Protein AF-A0A7V5GS93-F1 (afdb_monomer_lite)

Foldseek 3Di:
DDDDDDDDDDPDDDQQAQFPDDDPPDTDGPVNLVVVLVPDDPVCNVVCVDPVNSVVSVVVVNVVVNVVVVCVVVVVCVDPVNVVVVVVVVVVVVD

Radius of gyration: 17.26 Å; chains: 1; bounding box: 47×30×40 Å

Sequence (95 aa):
MGEINFGPSSLRADDSSTILATIGKEKITMADLKQEINSLPPQYRQMAADPAMQKEFLNTLVTRNIIYQEGLRKKILDKPMVQKQIEELRKKIVV

pLDDT: mean 80.32, std 16.54, range [38.56, 97.88]

Secondary structure (DSSP, 8-state):
-----------SS-GGG-EEEEETTEEEEHHHHHHHHHHS-HHHHTGGGSHHHHHHHHHHHHHHHHHHHHHHHTT-TTSHHHHHHHHHHHHHHH-

Structure (mmCIF, N/CA/C/O backbone):
data_AF-A0A7V5GS93-F1
#
_entry.id   AF-A0A7V5GS93-F1
#
loop_
_atom_site.group_PDB
_atom_site.id
_atom_site.type_symbol
_atom_site.label_atom_id
_atom_site.label_alt_id
_atom_site.label_comp_id
_atom_site.label_asym_id
_atom_site.label_entity_id
_atom_site.label_seq_id
_atom_site.pdbx_PDB_ins_code
_atom_site.Cartn_x
_atom_site.Cartn_y
_atom_site.Cartn_z
_atom_site.occupancy
_atom_site.B_iso_or_equiv
_atom_site.auth_seq_id
_atom_site.auth_comp_id
_atom_site.auth_asym_id
_atom_site.auth_atom_id
_atom_site.pdbx_PDB_model_num
ATOM 1 N N . MET A 1 1 ? 22.894 12.278 -7.629 1.00 38.56 1 MET A N 1
ATOM 2 C CA . MET A 1 1 ? 22.395 11.445 -8.743 1.00 38.56 1 MET A CA 1
ATOM 3 C C . MET A 1 1 ? 22.601 9.989 -8.361 1.00 38.56 1 MET A C 1
ATOM 5 O O . MET A 1 1 ? 23.728 9.648 -8.043 1.00 38.56 1 MET A O 1
ATOM 9 N N . GLY A 1 2 ? 21.545 9.174 -8.301 1.00 41.44 2 GLY A N 1
ATOM 10 C CA . GLY A 1 2 ? 21.662 7.726 -8.084 1.00 41.44 2 GLY A CA 1
ATOM 11 C C . GLY A 1 2 ? 21.593 6.997 -9.424 1.00 41.44 2 GLY A C 1
ATOM 12 O O . GLY A 1 2 ? 20.690 7.271 -10.211 1.00 41.44 2 GLY A O 1
ATOM 13 N N . GLU A 1 3 ? 22.566 6.133 -9.695 1.00 43.06 3 GLU A N 1
ATOM 14 C CA . GLU A 1 3 ? 22.686 5.367 -10.937 1.00 43.06 3 GLU A CA 1
ATOM 15 C C . GLU A 1 3 ? 21.689 4.199 -10.965 1.00 43.06 3 GLU A C 1
ATOM 17 O O . GLU A 1 3 ? 21.621 3.404 -10.027 1.00 43.06 3 GLU A O 1
ATOM 22 N N . ILE A 1 4 ? 20.919 4.084 -12.051 1.00 45.62 4 ILE A N 1
ATOM 23 C CA . ILE A 1 4 ? 20.044 2.936 -12.312 1.00 45.62 4 ILE A CA 1
ATOM 24 C C . ILE A 1 4 ? 20.822 1.960 -13.198 1.00 45.62 4 ILE A C 1
ATOM 26 O O . ILE A 1 4 ? 21.062 2.239 -14.370 1.00 45.62 4 ILE A O 1
ATOM 30 N N . ASN A 1 5 ? 21.221 0.823 -12.628 1.00 41.66 5 ASN A N 1
ATOM 31 C CA . ASN A 1 5 ? 21.891 -0.262 -13.342 1.00 41.66 5 ASN A CA 1
ATOM 32 C C . ASN A 1 5 ? 20.861 -1.286 -13.846 1.00 41.66 5 ASN A C 1
ATOM 34 O O . ASN A 1 5 ? 20.160 -1.903 -13.045 1.00 41.66 5 ASN A O 1
ATOM 38 N N . PHE A 1 6 ? 20.806 -1.497 -15.164 1.00 47.25 6 PHE A N 1
ATOM 39 C CA . PHE A 1 6 ? 20.067 -2.591 -15.801 1.00 47.25 6 PHE A CA 1
ATOM 40 C C . PHE A 1 6 ? 21.061 -3.694 -16.201 1.00 47.25 6 PHE A C 1
ATOM 42 O O . PHE A 1 6 ? 21.857 -3.513 -17.119 1.00 47.25 6 PHE A O 1
ATOM 49 N N . GLY A 1 7 ? 21.051 -4.819 -15.477 1.00 46.53 7 GLY A N 1
ATOM 50 C CA . GLY A 1 7 ? 21.853 -6.009 -15.798 1.00 46.53 7 GLY A CA 1
ATOM 51 C C . GLY A 1 7 ? 21.232 -6.859 -16.923 1.00 46.53 7 GLY A C 1
ATOM 52 O O . GLY A 1 7 ? 20.029 -6.745 -17.169 1.00 46.53 7 GLY A O 1
ATOM 53 N N . PRO A 1 8 ? 22.022 -7.702 -17.622 1.00 54.78 8 PRO A N 1
ATOM 54 C CA . PRO A 1 8 ? 21.606 -8.338 -18.866 1.00 54.78 8 PRO A CA 1
ATOM 55 C C . PRO A 1 8 ? 20.775 -9.617 -18.665 1.00 54.78 8 PRO A C 1
ATOM 57 O O . PRO A 1 8 ? 21.084 -10.483 -17.852 1.00 54.78 8 PRO A O 1
ATOM 60 N N . SER A 1 9 ? 19.740 -9.693 -19.496 1.00 58.28 9 SER A N 1
ATOM 61 C CA . SER A 1 9 ? 18.880 -10.792 -19.944 1.00 58.28 9 SER A CA 1
ATOM 62 C C . SER A 1 9 ? 19.247 -12.245 -19.585 1.00 58.28 9 SER A C 1
ATOM 64 O O . SER A 1 9 ? 20.223 -12.799 -20.090 1.00 58.28 9 SER A O 1
ATOM 66 N N . SER A 1 10 ? 18.313 -12.936 -18.922 1.00 41.97 10 SER A N 1
ATOM 67 C CA . SER A 1 10 ? 18.089 -14.380 -19.075 1.00 41.97 10 SER A CA 1
ATOM 68 C C . SER A 1 10 ? 16.582 -14.689 -19.121 1.00 41.97 10 SER A C 1
ATOM 70 O O . SER A 1 10 ? 15.881 -14.734 -18.119 1.00 41.97 10 SER A O 1
ATOM 72 N N . LEU A 1 11 ? 16.073 -14.902 -20.336 1.00 51.59 11 LEU A N 1
ATOM 73 C CA . LEU A 1 11 ? 14.698 -15.313 -20.639 1.00 51.59 11 LEU A CA 1
ATOM 74 C C . LEU A 1 11 ? 14.456 -16.777 -20.223 1.00 51.59 11 LEU A C 1
ATOM 76 O O . LEU A 1 11 ? 14.587 -17.660 -21.070 1.00 51.59 11 LEU A O 1
ATOM 80 N N . ARG A 1 12 ? 14.117 -17.066 -18.956 1.00 39.53 12 ARG A N 1
ATOM 81 C CA . ARG A 1 12 ? 13.572 -18.374 -18.520 1.00 39.53 12 ARG A CA 1
ATOM 82 C C . ARG A 1 12 ? 12.708 -18.239 -17.257 1.00 39.53 12 ARG A C 1
ATOM 84 O O . ARG A 1 12 ? 13.241 -17.978 -16.194 1.00 39.53 12 ARG A O 1
ATOM 91 N N . ALA A 1 13 ? 11.402 -18.482 -17.397 1.00 40.41 13 ALA A N 1
ATOM 92 C CA . ALA A 1 13 ? 10.436 -18.982 -16.398 1.00 40.41 13 ALA A CA 1
ATOM 93 C C . ALA A 1 13 ? 10.341 -18.363 -14.977 1.00 40.41 13 ALA A C 1
ATOM 95 O O . ALA A 1 13 ? 9.509 -18.834 -14.210 1.00 40.41 13 ALA A O 1
ATOM 96 N N . ASP A 1 14 ? 11.080 -17.306 -14.633 1.00 45.91 14 ASP A N 1
ATOM 97 C CA . ASP A 1 14 ? 11.144 -16.774 -13.258 1.00 45.91 14 ASP A CA 1
ATOM 98 C C . ASP A 1 14 ? 11.017 -15.237 -13.175 1.00 45.91 14 ASP A C 1
ATOM 100 O O . ASP A 1 14 ? 11.405 -14.604 -12.192 1.00 45.91 14 ASP A O 1
ATOM 104 N N . ASP A 1 15 ? 10.420 -14.615 -14.199 1.00 58.78 15 ASP A N 1
ATOM 105 C CA . ASP A 1 15 ? 10.202 -13.160 -14.254 1.00 58.78 15 ASP A CA 1
ATOM 106 C C . ASP A 1 15 ? 9.265 -12.648 -13.154 1.00 58.78 15 ASP A C 1
ATOM 108 O O . ASP A 1 15 ? 9.190 -11.450 -12.936 1.00 58.78 15 ASP A O 1
ATOM 112 N N . SER A 1 16 ? 8.512 -13.507 -12.460 1.00 60.34 16 SER A N 1
ATOM 113 C CA . SER A 1 16 ? 7.635 -13.103 -11.350 1.00 60.34 16 SER A CA 1
ATOM 114 C C . SER A 1 16 ? 8.404 -12.532 -10.162 1.00 60.34 16 SER A C 1
ATOM 116 O O . SER A 1 16 ? 7.884 -11.658 -9.475 1.00 60.34 16 SER A O 1
ATOM 118 N N . SER A 1 17 ? 9.630 -13.004 -9.925 1.00 72.81 17 SER A N 1
ATOM 119 C CA . SER A 1 17 ? 10.451 -12.598 -8.778 1.00 72.81 17 SER A CA 1
ATOM 120 C C . SER A 1 17 ? 11.282 -11.337 -9.036 1.00 72.81 17 SER A C 1
ATOM 122 O O . SER A 1 17 ? 11.878 -10.789 -8.105 1.00 72.81 17 SER A O 1
ATOM 124 N N . THR A 1 18 ? 11.312 -10.853 -10.283 1.00 84.12 18 THR A N 1
ATOM 125 C CA . THR A 1 18 ? 12.064 -9.659 -10.667 1.00 84.12 18 THR A CA 1
ATOM 126 C C . THR A 1 18 ? 11.587 -8.465 -9.857 1.00 84.12 18 THR A C 1
ATOM 128 O O . THR A 1 18 ? 10.435 -8.046 -9.957 1.00 84.12 18 THR A O 1
ATOM 131 N N . ILE A 1 19 ? 12.488 -7.911 -9.049 1.00 84.94 19 ILE A N 1
ATOM 132 C CA . ILE A 1 19 ? 12.215 -6.738 -8.222 1.00 84.94 19 ILE A CA 1
ATOM 133 C C . ILE A 1 19 ? 12.212 -5.514 -9.138 1.00 84.94 19 ILE A C 1
ATOM 135 O O . ILE A 1 19 ? 13.239 -5.165 -9.715 1.00 84.94 19 ILE A O 1
ATOM 139 N N . LEU A 1 20 ? 11.058 -4.866 -9.257 1.00 82.88 20 LEU A N 1
ATOM 140 C CA . LEU A 1 20 ? 10.872 -3.649 -10.045 1.00 82.88 20 LEU A CA 1
ATOM 141 C C . LEU A 1 20 ? 11.096 -2.386 -9.213 1.00 82.88 20 LEU A C 1
ATOM 143 O O . LEU A 1 20 ? 11.589 -1.385 -9.726 1.00 82.88 20 LEU A O 1
ATOM 147 N N . ALA A 1 21 ? 10.754 -2.430 -7.925 1.00 83.06 21 ALA A N 1
ATOM 148 C CA . ALA A 1 21 ? 11.007 -1.341 -6.990 1.00 83.06 21 ALA A CA 1
ATOM 149 C C . ALA A 1 21 ? 11.202 -1.869 -5.564 1.00 83.06 21 ALA A C 1
ATOM 151 O O . ALA A 1 21 ? 10.729 -2.946 -5.209 1.00 83.06 21 ALA A O 1
ATOM 152 N N . THR A 1 22 ? 11.903 -1.108 -4.724 1.00 82.38 22 THR A N 1
ATOM 153 C CA . THR A 1 22 ? 12.066 -1.406 -3.291 1.00 82.38 22 THR A CA 1
ATOM 154 C C . THR A 1 22 ? 11.669 -0.185 -2.469 1.00 82.38 22 THR A C 1
ATOM 156 O O . THR A 1 22 ? 12.130 0.921 -2.743 1.00 82.38 22 THR A O 1
ATOM 159 N N . ILE A 1 23 ? 10.818 -0.386 -1.462 1.00 79.88 23 ILE A N 1
ATOM 160 C CA . ILE A 1 23 ? 10.252 0.656 -0.599 1.00 79.88 23 ILE A CA 1
ATOM 161 C C . ILE A 1 23 ? 10.550 0.282 0.850 1.00 79.88 23 ILE A C 1
ATOM 163 O O . ILE A 1 23 ? 9.868 -0.535 1.469 1.00 79.88 23 ILE A O 1
ATOM 167 N N . GLY A 1 24 ? 11.625 0.847 1.399 1.00 76.25 24 GLY A N 1
ATOM 168 C CA . GLY A 1 24 ? 12.119 0.450 2.716 1.00 76.25 24 GLY A CA 1
ATOM 169 C C . GLY A 1 24 ? 12.523 -1.029 2.733 1.00 76.25 24 GLY A C 1
ATOM 170 O O . GLY A 1 24 ? 13.576 -1.383 2.213 1.00 76.25 24 GLY A O 1
ATOM 171 N N . LYS A 1 25 ? 11.690 -1.884 3.343 1.00 78.75 25 LYS A N 1
ATOM 172 C CA . LYS A 1 25 ? 11.883 -3.348 3.391 1.00 78.75 25 LYS A CA 1
ATOM 173 C C . LYS A 1 25 ? 10.981 -4.120 2.420 1.00 78.75 25 LYS A C 1
ATOM 175 O O . LYS A 1 25 ? 11.192 -5.315 2.234 1.00 78.75 25 LYS A O 1
ATOM 180 N N . GLU A 1 26 ? 9.981 -3.464 1.838 1.00 80.06 26 GLU A N 1
ATOM 181 C CA . GLU A 1 26 ? 9.027 -4.080 0.918 1.00 80.06 26 GLU A CA 1
ATOM 182 C C . GLU A 1 26 ? 9.580 -4.042 -0.510 1.00 80.06 26 GLU A C 1
ATOM 184 O O . GLU A 1 26 ? 10.223 -3.072 -0.918 1.00 80.06 26 GLU A O 1
ATOM 189 N N . LYS A 1 27 ? 9.367 -5.115 -1.270 1.00 85.56 27 LYS A N 1
ATOM 190 C CA . LYS A 1 27 ? 9.825 -5.245 -2.655 1.00 85.56 27 LYS A CA 1
ATOM 191 C C . LYS A 1 27 ? 8.598 -5.384 -3.535 1.00 85.56 27 LYS A C 1
ATOM 193 O O . LYS A 1 27 ? 7.811 -6.293 -3.313 1.00 85.56 27 LYS A O 1
ATOM 198 N N . ILE A 1 28 ? 8.469 -4.502 -4.519 1.00 82.75 28 ILE A N 1
ATOM 199 C CA . ILE A 1 28 ? 7.469 -4.633 -5.573 1.00 82.75 28 ILE A CA 1
ATOM 200 C C . ILE A 1 28 ? 8.098 -5.452 -6.684 1.00 82.75 28 ILE A C 1
ATOM 202 O O . ILE A 1 28 ? 9.145 -5.088 -7.230 1.00 82.75 28 ILE A O 1
ATOM 206 N N . THR A 1 29 ? 7.458 -6.563 -7.000 1.00 87.25 29 THR A N 1
ATOM 207 C CA . THR A 1 29 ? 7.898 -7.508 -8.013 1.00 87.25 29 THR A CA 1
ATOM 208 C C . THR A 1 29 ? 7.115 -7.337 -9.310 1.00 87.25 29 THR A C 1
ATOM 210 O O . THR A 1 29 ? 6.063 -6.700 -9.380 1.00 87.25 29 THR A O 1
ATOM 213 N N . MET A 1 30 ? 7.625 -7.940 -10.373 1.00 83.62 30 MET A N 1
ATOM 214 C CA . MET A 1 30 ? 6.922 -8.050 -11.645 1.00 83.62 30 MET A CA 1
ATOM 215 C C . MET A 1 30 ? 5.634 -8.878 -11.525 1.00 83.62 30 MET A C 1
ATOM 217 O O 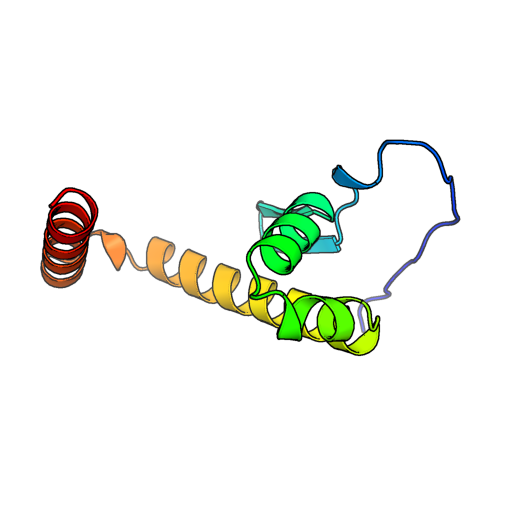. MET A 1 30 ? 4.686 -8.625 -12.268 1.00 83.62 30 MET A O 1
ATOM 221 N N . ALA A 1 31 ? 5.557 -9.832 -10.590 1.00 84.62 31 ALA A N 1
ATOM 222 C CA . ALA A 1 31 ? 4.304 -10.525 -10.298 1.00 84.62 31 ALA A CA 1
ATOM 223 C C . ALA A 1 31 ? 3.229 -9.561 -9.783 1.00 84.62 31 ALA A C 1
ATOM 225 O O . ALA A 1 31 ? 2.105 -9.600 -10.283 1.00 84.62 31 ALA A O 1
ATOM 226 N N . ASP A 1 32 ? 3.592 -8.663 -8.864 1.00 81.88 32 ASP A N 1
ATOM 227 C CA . ASP A 1 32 ? 2.668 -7.677 -8.293 1.00 81.88 32 ASP A CA 1
ATOM 228 C C . ASP A 1 32 ? 2.133 -6.735 -9.379 1.00 81.88 32 ASP A C 1
ATOM 230 O O . ASP A 1 32 ? 0.927 -6.512 -9.485 1.00 81.88 32 ASP A O 1
ATOM 234 N N . LEU A 1 33 ? 3.017 -6.253 -10.263 1.00 82.12 33 LEU A N 1
ATOM 235 C CA . LEU A 1 33 ? 2.615 -5.427 -11.403 1.00 82.12 33 LEU A CA 1
ATOM 236 C C . LEU A 1 33 ? 1.676 -6.191 -12.350 1.00 82.12 33 LEU A C 1
ATOM 238 O O . LEU A 1 33 ? 0.656 -5.652 -12.771 1.00 82.12 33 LEU A O 1
ATOM 242 N N . LYS A 1 34 ? 1.978 -7.454 -12.673 1.00 81.50 34 LYS A N 1
ATOM 243 C CA . LYS A 1 34 ? 1.115 -8.280 -13.533 1.00 81.50 34 LYS A CA 1
ATOM 244 C C . LYS A 1 34 ? -0.247 -8.549 -12.895 1.00 81.50 34 LYS A C 1
ATOM 246 O O . LYS A 1 34 ? -1.246 -8.532 -13.609 1.00 81.50 34 LYS A O 1
ATOM 251 N N . GLN A 1 35 ? -0.311 -8.798 -11.585 1.00 84.38 35 GLN A N 1
ATOM 252 C CA . GLN A 1 35 ? -1.585 -8.959 -10.880 1.00 84.38 35 GLN A CA 1
ATOM 253 C C . GLN A 1 35 ? -2.426 -7.688 -10.958 1.00 84.38 35 GLN A C 1
ATOM 255 O O . GLN A 1 35 ? -3.611 -7.779 -11.272 1.00 84.38 35 GLN A O 1
ATOM 260 N N . GLU A 1 36 ? -1.814 -6.522 -10.756 1.00 79.94 36 GLU A N 1
ATOM 261 C CA . GLU A 1 36 ? -2.524 -5.248 -10.860 1.00 79.94 36 GLU A CA 1
ATOM 262 C C . GLU A 1 36 ? -3.006 -4.992 -12.294 1.00 79.94 36 GLU A C 1
ATOM 264 O O . GLU A 1 36 ? -4.157 -4.633 -12.507 1.00 79.94 36 GLU A O 1
ATOM 269 N N . ILE A 1 37 ? -2.184 -5.270 -13.309 1.00 80.81 37 ILE A N 1
ATOM 270 C CA . ILE A 1 37 ? -2.597 -5.143 -14.716 1.00 80.81 37 ILE A CA 1
ATOM 271 C C . ILE A 1 37 ? -3.755 -6.096 -15.047 1.00 80.81 37 ILE A C 1
ATOM 273 O O . ILE A 1 37 ? -4.672 -5.731 -15.782 1.00 80.81 37 ILE A O 1
ATOM 277 N N . ASN A 1 38 ? -3.742 -7.312 -14.502 1.00 83.31 38 ASN A N 1
ATOM 278 C CA . ASN A 1 38 ? -4.803 -8.293 -14.716 1.00 83.31 38 ASN A CA 1
ATOM 279 C C . ASN A 1 38 ? -6.095 -7.958 -13.960 1.00 83.31 38 ASN A C 1
ATOM 281 O O . ASN A 1 38 ? -7.164 -8.396 -14.389 1.00 83.31 38 ASN A O 1
ATOM 285 N N . SER A 1 39 ? -6.012 -7.194 -12.866 1.00 83.38 39 SER A N 1
ATOM 286 C CA . SER A 1 39 ? -7.183 -6.695 -12.138 1.00 83.38 39 SER A CA 1
ATOM 287 C C . SER A 1 39 ? -7.878 -5.550 -12.885 1.00 83.38 39 SER A C 1
ATOM 289 O O . SER A 1 39 ? -9.057 -5.278 -12.641 1.00 83.38 39 SER A O 1
ATOM 291 N N . LEU A 1 40 ? -7.192 -4.925 -13.853 1.00 81.31 40 LEU A N 1
ATOM 292 C CA . LEU A 1 40 ? -7.786 -3.901 -14.697 1.00 81.31 40 LEU A CA 1
ATOM 293 C C . LEU A 1 40 ? -8.874 -4.483 -15.620 1.00 81.31 40 LEU A C 1
ATOM 295 O O . LEU A 1 40 ? -8.720 -5.567 -16.208 1.00 81.31 40 LEU A O 1
ATOM 299 N N . PRO A 1 41 ? -9.961 -3.721 -15.842 1.00 84.31 41 PRO A N 1
ATOM 300 C CA . PRO A 1 41 ? -10.944 -4.043 -16.864 1.00 84.31 41 PRO A CA 1
ATOM 301 C C . PRO A 1 41 ? -10.292 -4.297 -18.239 1.00 84.31 41 PRO A C 1
ATOM 303 O O . PRO A 1 41 ? -9.298 -3.640 -18.569 1.00 84.31 41 PRO A O 1
ATOM 306 N N . PRO A 1 42 ? -10.833 -5.221 -19.065 1.00 81.94 42 PRO A N 1
ATOM 307 C CA . PRO A 1 42 ? -10.226 -5.637 -20.335 1.00 81.94 42 PRO A CA 1
ATOM 308 C C . PRO A 1 42 ? -9.789 -4.479 -21.241 1.00 81.94 42 PRO A C 1
ATOM 310 O O . PRO A 1 42 ? -8.724 -4.543 -21.851 1.00 81.94 42 PRO A O 1
ATOM 313 N N . GLN A 1 43 ? -10.579 -3.404 -21.276 1.00 82.25 43 GLN A N 1
ATOM 314 C CA . GLN A 1 43 ? -10.323 -2.208 -22.075 1.00 82.25 43 GLN A CA 1
ATOM 315 C C . GLN A 1 43 ? -9.025 -1.472 -21.704 1.00 82.25 43 GLN A C 1
ATOM 317 O O . GLN A 1 43 ? -8.454 -0.795 -22.551 1.00 82.25 43 GLN A O 1
ATOM 322 N N . TYR A 1 44 ? -8.526 -1.625 -20.474 1.00 79.25 44 TYR A N 1
ATOM 323 C CA . TYR A 1 44 ? -7.306 -0.960 -20.005 1.00 79.25 44 TYR A CA 1
ATOM 324 C C . TYR A 1 44 ? -6.062 -1.858 -20.075 1.00 79.25 44 TYR A C 1
ATOM 326 O O . TYR A 1 44 ? -4.941 -1.354 -20.010 1.00 79.25 44 TYR A O 1
ATOM 334 N N . ARG A 1 45 ? -6.223 -3.178 -20.263 1.00 79.94 45 ARG A N 1
ATOM 335 C CA . ARG A 1 45 ? -5.091 -4.124 -20.272 1.00 79.94 45 ARG A CA 1
ATOM 336 C C . ARG A 1 45 ? -4.134 -3.910 -21.442 1.00 79.94 45 ARG A C 1
ATOM 338 O O . ARG A 1 45 ? -2.931 -4.060 -21.269 1.00 79.94 45 ARG A O 1
ATOM 345 N N . GLN A 1 46 ? -4.649 -3.547 -22.620 1.00 77.94 46 GLN A N 1
ATOM 346 C CA . GLN A 1 46 ? -3.804 -3.277 -23.793 1.00 77.94 46 GLN A CA 1
ATOM 347 C C . GLN A 1 46 ? -2.949 -2.020 -23.599 1.00 77.94 46 GLN A C 1
ATOM 349 O O . GLN A 1 46 ? -1.779 -2.016 -23.961 1.00 77.94 46 GLN A O 1
ATOM 354 N N . MET A 1 47 ? -3.499 -0.982 -22.961 1.00 70.25 47 MET A N 1
ATOM 355 C CA . MET A 1 47 ? -2.738 0.226 -22.623 1.00 70.25 47 MET A CA 1
ATOM 356 C C . MET A 1 47 ? -1.671 -0.057 -21.561 1.00 70.25 47 MET A C 1
ATOM 358 O O . MET A 1 47 ? -0.587 0.508 -21.609 1.00 70.25 47 MET A O 1
ATOM 362 N N . ALA A 1 48 ? -1.939 -0.978 -20.634 1.00 70.50 48 ALA A N 1
ATOM 363 C CA . ALA A 1 48 ? -0.973 -1.421 -19.632 1.00 70.50 48 ALA A CA 1
ATOM 364 C C . ALA A 1 48 ? 0.162 -2.309 -20.191 1.00 70.50 48 ALA A C 1
ATOM 366 O O . ALA A 1 48 ? 1.080 -2.664 -19.452 1.00 70.50 48 ALA A O 1
ATOM 367 N N . ALA A 1 49 ? 0.131 -2.676 -21.477 1.00 73.50 49 ALA A N 1
ATOM 368 C CA . ALA A 1 49 ? 1.249 -3.338 -22.151 1.00 73.50 49 ALA A CA 1
ATOM 369 C C . ALA A 1 49 ? 2.311 -2.345 -22.665 1.00 73.50 49 ALA A C 1
ATOM 371 O O . ALA A 1 49 ? 3.422 -2.765 -22.983 1.00 73.50 49 ALA A O 1
ATOM 372 N N . ASP A 1 50 ? 1.993 -1.047 -22.735 1.00 83.69 50 ASP A N 1
ATOM 373 C CA . ASP A 1 50 ? 2.945 -0.003 -23.122 1.00 83.69 50 ASP A CA 1
ATOM 374 C C . ASP A 1 50 ? 3.987 0.210 -22.000 1.00 83.69 50 ASP A C 1
ATOM 376 O O . ASP A 1 50 ? 3.600 0.498 -20.862 1.00 83.69 50 ASP A O 1
ATOM 380 N N . PRO A 1 51 ? 5.303 0.112 -22.280 1.00 81.81 51 PRO A N 1
ATOM 381 C CA . PRO A 1 51 ? 6.355 0.321 -21.283 1.00 81.81 51 PRO A CA 1
ATOM 382 C C . PRO A 1 51 ? 6.286 1.670 -20.550 1.00 81.81 51 PRO A C 1
ATOM 384 O O . PRO A 1 51 ? 6.612 1.745 -19.362 1.00 81.81 51 PRO A O 1
ATOM 387 N N . ALA A 1 52 ? 5.860 2.743 -21.226 1.00 83.88 52 ALA A N 1
ATOM 388 C CA . ALA A 1 52 ? 5.703 4.055 -20.603 1.00 83.88 52 ALA A CA 1
ATOM 389 C C . ALA A 1 52 ? 4.553 4.046 -19.587 1.00 83.88 52 ALA A C 1
ATOM 391 O O . ALA A 1 52 ? 4.700 4.552 -18.473 1.00 83.88 52 ALA A O 1
ATOM 392 N N . MET A 1 53 ? 3.443 3.395 -19.938 1.00 81.06 53 MET A N 1
ATOM 393 C CA . MET A 1 53 ? 2.309 3.213 -19.034 1.00 81.06 53 MET A CA 1
ATOM 394 C C . MET A 1 53 ? 2.668 2.297 -17.864 1.00 81.06 53 MET A C 1
ATOM 396 O O . MET A 1 53 ? 2.348 2.621 -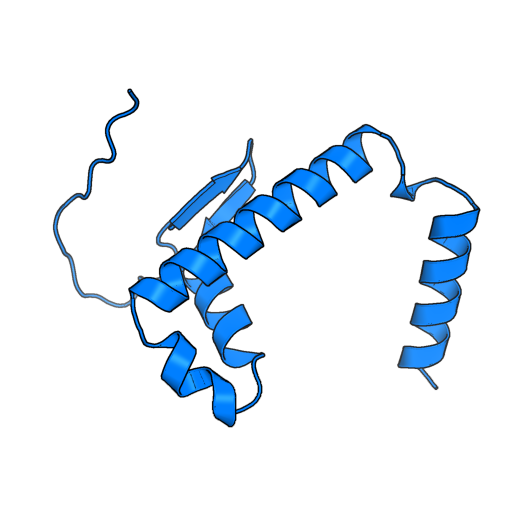16.725 1.00 81.06 53 MET A O 1
ATOM 400 N N . GLN A 1 54 ? 3.381 1.193 -18.104 1.00 81.56 54 GLN A N 1
ATOM 401 C CA . GLN A 1 54 ? 3.851 0.290 -17.046 1.00 81.56 54 GLN A CA 1
ATOM 402 C C . GLN A 1 54 ? 4.714 1.010 -16.015 1.00 81.56 54 GLN A C 1
ATOM 404 O O . GLN A 1 54 ? 4.552 0.794 -14.813 1.00 81.56 54 GLN A O 1
ATOM 409 N N . LYS A 1 55 ? 5.604 1.896 -16.473 1.00 84.75 55 LYS A N 1
ATOM 410 C CA . LYS A 1 55 ? 6.415 2.730 -15.586 1.00 84.75 55 LYS A CA 1
ATOM 411 C C . LYS A 1 55 ? 5.546 3.647 -14.727 1.00 84.75 55 LYS A C 1
ATOM 413 O O . LYS A 1 55 ? 5.803 3.773 -13.533 1.00 84.75 55 LYS A O 1
ATOM 418 N N . GLU A 1 56 ? 4.516 4.255 -15.303 1.00 85.50 56 GLU A N 1
ATOM 419 C CA . GLU A 1 56 ? 3.613 5.133 -14.556 1.0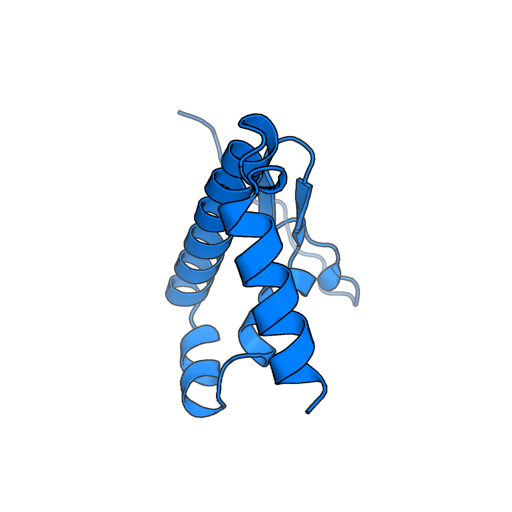0 85.50 56 GLU A CA 1
ATOM 420 C C . GLU A 1 56 ? 2.744 4.367 -13.548 1.00 85.50 56 GLU A C 1
ATOM 422 O O . GLU A 1 56 ? 2.572 4.804 -12.406 1.00 85.50 56 GLU A O 1
ATOM 427 N N . PHE A 1 57 ? 2.277 3.172 -13.915 1.00 81.94 57 PHE A N 1
ATOM 428 C CA . PHE A 1 57 ? 1.617 2.257 -12.985 1.00 81.94 57 PHE A CA 1
ATOM 429 C C . PHE A 1 57 ? 2.538 1.884 -11.826 1.00 81.94 57 PHE A C 1
ATOM 431 O O . PHE A 1 57 ? 2.137 1.983 -10.666 1.00 81.94 57 PHE A O 1
ATOM 438 N N . LEU A 1 58 ? 3.790 1.522 -12.116 1.00 85.12 58 LEU A N 1
ATOM 439 C CA . LEU A 1 58 ? 4.778 1.211 -11.090 1.00 85.12 58 LEU A CA 1
ATOM 440 C C . LEU A 1 58 ? 5.028 2.414 -10.166 1.00 85.12 58 LEU A C 1
ATOM 442 O O . LEU A 1 58 ? 5.010 2.254 -8.949 1.00 85.12 58 LEU A O 1
ATOM 446 N N . ASN A 1 59 ? 5.189 3.622 -10.713 1.00 87.19 59 ASN A N 1
ATOM 447 C CA . ASN A 1 59 ? 5.343 4.850 -9.925 1.00 87.19 59 ASN A CA 1
ATOM 448 C C . ASN A 1 59 ? 4.137 5.102 -9.011 1.00 87.19 59 ASN A C 1
ATOM 450 O O . ASN A 1 59 ? 4.299 5.479 -7.846 1.00 87.19 59 ASN A O 1
ATOM 454 N N . THR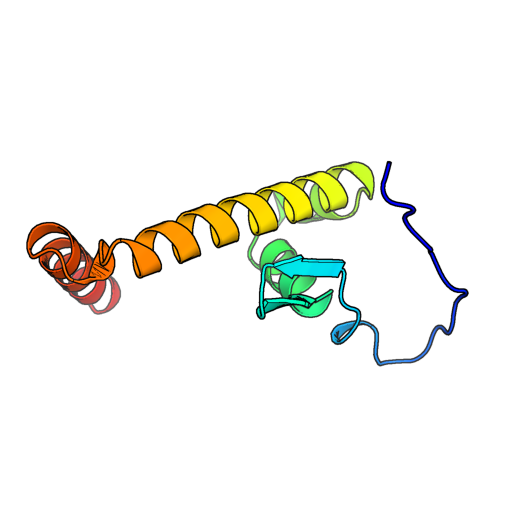 A 1 60 ? 2.927 4.874 -9.524 1.00 85.81 60 THR A N 1
ATOM 455 C CA . THR A 1 60 ? 1.685 5.028 -8.762 1.00 85.81 60 THR A CA 1
ATOM 456 C C . THR A 1 60 ? 1.611 4.011 -7.625 1.00 85.81 60 THR A C 1
ATOM 458 O O . THR A 1 60 ? 1.316 4.384 -6.487 1.00 85.81 60 THR A O 1
ATOM 461 N N . LEU A 1 61 ? 1.936 2.743 -7.897 1.00 83.75 61 LEU A N 1
ATOM 462 C CA . LEU A 1 61 ? 1.998 1.681 -6.890 1.00 83.75 61 LEU A CA 1
ATOM 463 C C . LEU A 1 61 ? 3.014 2.009 -5.795 1.00 83.75 61 LEU A C 1
ATOM 465 O O . LEU A 1 61 ? 2.691 1.928 -4.608 1.00 83.75 61 LEU A O 1
ATOM 469 N N . VAL A 1 62 ? 4.208 2.456 -6.189 1.00 87.94 62 VAL A N 1
ATOM 470 C CA . VAL A 1 62 ? 5.266 2.861 -5.259 1.00 87.94 62 VAL A CA 1
ATOM 471 C C . VAL A 1 62 ? 4.799 4.013 -4.376 1.00 87.94 62 VAL A C 1
ATOM 473 O O . VAL A 1 62 ? 4.864 3.927 -3.150 1.00 87.94 62 VAL A O 1
ATOM 476 N N . THR A 1 63 ? 4.269 5.072 -4.984 1.00 89.44 63 THR A N 1
ATOM 477 C CA . THR A 1 63 ? 3.774 6.252 -4.265 1.00 89.44 63 THR A CA 1
ATOM 478 C C . THR A 1 63 ? 2.672 5.884 -3.274 1.00 89.44 63 THR A C 1
ATOM 480 O O . THR A 1 63 ? 2.713 6.290 -2.111 1.00 89.44 63 THR A O 1
ATOM 483 N N . ARG A 1 64 ? 1.697 5.075 -3.703 1.00 88.12 64 ARG A N 1
ATOM 484 C CA . ARG A 1 64 ? 0.589 4.630 -2.851 1.00 88.12 64 ARG A CA 1
ATOM 485 C C . ARG A 1 64 ? 1.088 3.816 -1.661 1.00 88.12 64 ARG A C 1
ATOM 487 O O . ARG A 1 64 ? 0.614 4.031 -0.546 1.00 88.12 64 ARG A O 1
ATOM 494 N N . ASN A 1 65 ? 2.044 2.916 -1.883 1.00 87.50 65 ASN A N 1
ATOM 495 C CA . ASN A 1 65 ? 2.621 2.108 -0.817 1.00 87.50 65 ASN A CA 1
ATOM 496 C C . ASN A 1 65 ? 3.389 2.982 0.192 1.00 87.50 65 ASN A C 1
ATOM 498 O O . ASN A 1 65 ? 3.153 2.860 1.390 1.00 87.50 65 ASN A O 1
ATOM 502 N N . ILE A 1 66 ? 4.188 3.953 -0.269 1.00 90.38 66 ILE A N 1
ATOM 503 C CA . ILE A 1 66 ? 4.870 4.919 0.614 1.00 90.38 66 ILE A CA 1
ATOM 504 C C . ILE A 1 66 ? 3.864 5.652 1.515 1.00 90.38 66 ILE A C 1
ATOM 506 O O . ILE A 1 66 ? 4.060 5.735 2.729 1.00 90.38 66 ILE A O 1
ATOM 510 N N . ILE A 1 67 ? 2.767 6.157 0.942 1.00 92.31 67 ILE A N 1
ATOM 511 C CA . ILE A 1 67 ? 1.720 6.859 1.701 1.00 92.31 67 ILE A CA 1
ATOM 512 C C . ILE A 1 67 ? 1.059 5.921 2.719 1.00 92.31 67 ILE A C 1
ATOM 514 O O . ILE A 1 67 ? 0.817 6.318 3.861 1.00 92.31 67 ILE A O 1
ATOM 518 N N . TYR A 1 68 ? 0.782 4.676 2.328 1.00 90.69 68 TYR A N 1
ATOM 519 C CA . TYR A 1 68 ? 0.201 3.672 3.215 1.00 90.69 68 TYR A CA 1
ATOM 520 C C . TYR A 1 68 ? 1.122 3.349 4.399 1.00 90.69 68 TYR A C 1
ATOM 522 O O . TYR A 1 68 ? 0.681 3.406 5.548 1.00 90.69 68 TYR A O 1
ATOM 530 N N . GLN A 1 69 ? 2.406 3.096 4.136 1.00 89.88 69 GLN A N 1
ATOM 531 C CA . GLN A 1 69 ? 3.417 2.828 5.162 1.00 89.88 69 GLN A CA 1
ATOM 532 C C . GLN A 1 69 ? 3.548 4.002 6.141 1.00 89.88 69 GLN A C 1
ATOM 534 O O . GLN A 1 69 ? 3.598 3.806 7.358 1.00 89.88 69 GLN A O 1
ATOM 539 N N . GLU A 1 70 ? 3.516 5.239 5.642 1.00 92.56 70 GLU A N 1
ATOM 540 C CA . GLU A 1 70 ? 3.508 6.427 6.499 1.00 92.56 70 GLU A CA 1
ATOM 541 C C . GLU A 1 70 ? 2.226 6.519 7.346 1.00 92.56 70 GLU A C 1
ATOM 543 O O . GLU A 1 70 ? 2.272 6.898 8.520 1.00 92.56 70 GLU A O 1
ATOM 548 N N . GLY A 1 71 ? 1.079 6.120 6.790 1.00 94.19 71 GLY A N 1
ATOM 549 C CA . GLY A 1 71 ? -0.178 5.986 7.525 1.00 94.19 71 GLY A CA 1
ATOM 550 C C . GLY A 1 71 ? -0.086 4.978 8.675 1.00 94.19 71 GLY A C 1
ATOM 551 O O . GLY A 1 71 ? -0.517 5.280 9.792 1.00 94.19 71 GLY A O 1
ATOM 552 N N . LEU A 1 72 ? 0.527 3.816 8.440 1.00 92.94 72 LEU A N 1
ATOM 553 C CA . LEU A 1 72 ? 0.785 2.819 9.483 1.00 92.94 72 LEU A CA 1
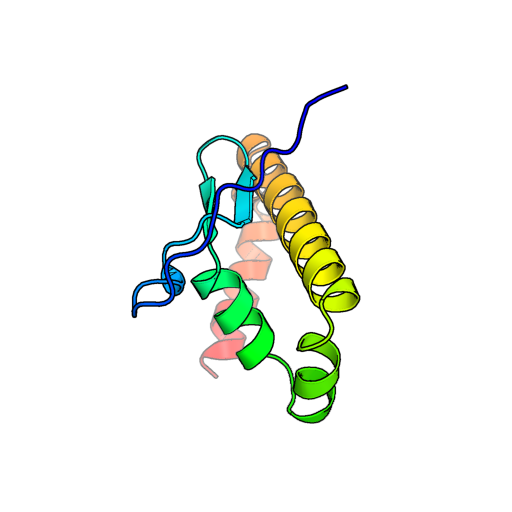ATOM 554 C C . LEU A 1 72 ? 1.731 3.362 10.558 1.00 92.94 72 LEU A C 1
ATOM 556 O O . LEU A 1 72 ? 1.428 3.266 11.747 1.00 92.94 72 LEU A O 1
ATOM 560 N N . ARG A 1 73 ? 2.830 4.016 10.160 1.00 93.56 73 ARG A N 1
ATOM 561 C CA . ARG A 1 73 ? 3.789 4.639 11.089 1.00 93.56 73 ARG A CA 1
ATOM 562 C C . ARG A 1 73 ? 3.124 5.679 11.994 1.00 93.56 73 ARG A C 1
ATOM 564 O O . ARG A 1 73 ? 3.454 5.780 13.173 1.00 93.56 73 ARG A O 1
ATOM 571 N N . LYS A 1 74 ? 2.156 6.427 11.458 1.00 95.81 74 LYS A N 1
ATOM 572 C CA . LYS A 1 74 ? 1.341 7.407 12.195 1.00 95.81 74 LYS A CA 1
ATOM 573 C C . LYS A 1 74 ? 0.166 6.791 12.965 1.00 95.81 74 LYS A C 1
ATOM 575 O O . LYS A 1 74 ? -0.649 7.545 13.499 1.00 95.81 74 LYS A O 1
ATOM 580 N N . LYS A 1 75 ? 0.048 5.458 13.010 1.00 95.75 75 LYS A N 1
ATOM 581 C CA . LYS A 1 75 ? -1.060 4.729 13.650 1.00 95.75 75 LYS A CA 1
ATOM 582 C C . LYS A 1 75 ? -2.435 5.191 13.159 1.00 95.75 75 LYS A C 1
ATOM 584 O O . LYS A 1 75 ? -3.401 5.241 13.915 1.00 95.75 75 LYS A O 1
ATOM 589 N N . ILE A 1 76 ? -2.535 5.572 11.880 1.00 96.62 76 ILE A N 1
ATOM 590 C CA . ILE A 1 76 ? -3.808 5.996 11.281 1.00 96.62 76 ILE A CA 1
ATOM 591 C C . ILE A 1 76 ? -4.805 4.837 11.281 1.00 96.62 76 ILE A C 1
ATOM 593 O O . ILE A 1 76 ? -5.983 5.062 11.543 1.00 96.62 76 ILE A O 1
ATOM 597 N N . LEU A 1 77 ? -4.323 3.612 11.054 1.00 94.00 77 LEU A N 1
ATOM 598 C CA . LEU A 1 77 ? -5.140 2.403 11.086 1.00 94.00 77 LEU A CA 1
ATOM 599 C C . LEU A 1 77 ? -5.836 2.209 12.442 1.00 94.00 77 LEU A C 1
ATOM 601 O O . LEU A 1 77 ? -6.989 1.800 12.471 1.00 94.00 77 LEU A O 1
ATOM 605 N N . ASP A 1 78 ? -5.192 2.575 13.550 1.00 95.38 78 ASP A N 1
ATOM 606 C CA . ASP A 1 78 ? -5.722 2.377 14.907 1.00 95.38 78 ASP A CA 1
ATOM 607 C C . ASP A 1 78 ? -6.786 3.421 15.291 1.00 95.38 78 ASP A C 1
ATOM 609 O O . ASP A 1 78 ? -7.419 3.326 16.345 1.00 95.38 78 ASP A O 1
ATOM 613 N N . LYS A 1 79 ? -6.998 4.449 14.458 1.00 97.56 79 LYS A N 1
ATOM 614 C CA . LYS A 1 79 ? -7.963 5.509 14.760 1.00 97.56 79 LYS A CA 1
ATOM 615 C C . LYS A 1 79 ? -9.394 4.950 14.750 1.00 97.56 79 LYS A C 1
ATOM 617 O O . LYS A 1 79 ? -9.777 4.312 13.768 1.00 97.56 79 LYS A O 1
ATOM 622 N N . PRO A 1 80 ? -10.241 5.282 15.748 1.00 97.31 80 PRO A N 1
ATOM 623 C CA . PRO A 1 80 ? -11.605 4.749 15.846 1.00 97.31 80 PRO A CA 1
ATOM 624 C C . PRO A 1 80 ? -12.454 4.963 14.586 1.00 97.31 80 PRO A C 1
ATOM 626 O O . PRO A 1 80 ? -13.188 4.073 14.167 1.00 97.31 80 PRO A O 1
ATOM 629 N N . MET A 1 81 ? -12.321 6.129 13.947 1.00 96.69 81 MET A N 1
ATOM 630 C CA . MET A 1 81 ? -13.028 6.451 12.703 1.00 96.69 81 MET A CA 1
ATOM 631 C C . MET A 1 81 ? -12.627 5.525 11.544 1.00 96.69 81 MET A C 1
ATOM 633 O O . MET A 1 81 ? -13.486 5.100 10.778 1.00 96.69 81 MET A O 1
ATOM 637 N N . VAL A 1 82 ? -11.338 5.187 11.436 1.00 97.06 82 VAL A N 1
ATOM 638 C CA . VAL A 1 82 ? -10.813 4.308 10.380 1.00 97.06 82 VAL A CA 1
ATOM 639 C C . VAL A 1 82 ? -11.270 2.871 10.620 1.00 97.06 82 VAL A C 1
ATOM 641 O O . VAL A 1 82 ? -11.789 2.238 9.705 1.00 97.06 82 VAL A O 1
ATOM 644 N N . GLN A 1 83 ? -11.176 2.388 11.862 1.00 97.88 83 GLN A N 1
ATOM 645 C CA . GLN A 1 83 ? -11.673 1.063 12.246 1.00 97.88 83 GLN A CA 1
ATOM 646 C C . GLN A 1 83 ? -13.168 0.906 11.954 1.00 97.88 83 GLN A C 1
ATOM 648 O O . GLN A 1 83 ? -13.579 -0.076 11.339 1.00 97.88 83 GLN A O 1
ATOM 653 N N . LYS A 1 84 ? -13.981 1.911 12.302 1.00 97.62 84 LYS A N 1
ATOM 654 C CA . LYS A 1 84 ? -15.416 1.908 11.998 1.00 97.62 84 LYS A CA 1
ATOM 655 C C . LYS A 1 84 ? -15.682 1.769 10.495 1.00 97.62 84 LYS A C 1
ATOM 657 O O . LYS A 1 84 ? -16.519 0.965 10.096 1.00 97.62 84 LYS A O 1
ATOM 662 N N . GLN A 1 85 ? -14.957 2.516 9.665 1.00 97.44 85 GLN A N 1
ATOM 663 C CA . GLN A 1 85 ? -15.138 2.480 8.214 1.00 97.44 85 GLN A CA 1
ATOM 664 C C . GLN A 1 85 ? -14.711 1.136 7.601 1.00 97.44 85 GLN A C 1
ATOM 666 O O . GLN A 1 85 ? -15.376 0.636 6.694 1.00 97.44 85 GLN A O 1
ATOM 671 N N . ILE A 1 86 ? -13.644 0.520 8.121 1.00 96.94 86 ILE A N 1
ATOM 672 C CA . ILE A 1 86 ? -13.215 -0.829 7.723 1.00 96.94 86 ILE A CA 1
ATOM 673 C C . ILE A 1 86 ? -14.298 -1.860 8.056 1.00 96.94 86 ILE A C 1
ATOM 675 O O . ILE A 1 86 ? -14.646 -2.672 7.201 1.00 96.94 86 ILE A O 1
ATOM 679 N N . GLU A 1 87 ? -14.867 -1.815 9.262 1.00 97.06 87 GLU A N 1
ATOM 680 C CA . GLU A 1 87 ? -15.931 -2.736 9.679 1.00 97.06 87 GLU A CA 1
ATOM 681 C C . GLU A 1 87 ? -17.204 -2.586 8.836 1.00 97.06 87 GLU A C 1
ATOM 683 O O . GLU A 1 87 ? -17.826 -3.576 8.449 1.00 97.06 87 GLU A O 1
ATOM 688 N N . GLU A 1 88 ? -17.587 -1.355 8.495 1.00 96.94 88 GLU A N 1
ATOM 689 C CA . GLU A 1 88 ? -18.720 -1.099 7.600 1.00 96.94 88 GLU A CA 1
ATOM 690 C C . GLU A 1 88 ? -18.478 -1.650 6.188 1.00 96.94 88 GLU A C 1
ATOM 692 O O . GLU A 1 88 ? -19.380 -2.252 5.602 1.00 96.94 88 GLU A O 1
ATOM 697 N N . LEU A 1 89 ? -17.267 -1.488 5.645 1.00 97.25 89 LEU A N 1
ATOM 698 C CA . LEU A 1 89 ? -16.895 -2.059 4.348 1.00 97.25 89 LEU A CA 1
ATOM 699 C C . LEU A 1 89 ? -16.877 -3.589 4.380 1.00 97.25 89 LEU A C 1
ATOM 701 O O . LEU A 1 89 ? -17.399 -4.213 3.460 1.00 97.25 89 LEU A O 1
ATOM 705 N N . ARG A 1 90 ? -16.353 -4.200 5.450 1.00 96.31 90 ARG A N 1
ATOM 706 C CA . ARG A 1 90 ? -16.377 -5.661 5.638 1.00 96.31 90 ARG A CA 1
ATOM 707 C C . ARG A 1 90 ? -17.799 -6.207 5.574 1.00 96.31 90 ARG A C 1
ATOM 709 O O . ARG A 1 90 ? -18.045 -7.158 4.842 1.00 96.31 90 ARG A O 1
ATOM 716 N N . LYS A 1 91 ? -18.748 -5.573 6.272 1.00 96.69 91 LYS A N 1
ATOM 717 C CA . LYS A 1 91 ? -20.166 -5.973 6.239 1.00 96.69 91 LYS A CA 1
ATOM 718 C C . LYS A 1 91 ? -20.761 -5.898 4.831 1.00 96.69 91 LYS A C 1
ATOM 720 O O . LYS A 1 91 ? -21.460 -6.818 4.433 1.00 96.69 91 LYS A O 1
ATOM 725 N N . LYS A 1 92 ? -20.453 -4.840 4.074 1.00 96.62 92 LYS A N 1
ATOM 726 C CA . LYS A 1 92 ? -20.947 -4.641 2.696 1.00 96.62 92 LYS A CA 1
ATOM 727 C C . LYS A 1 92 ? -20.392 -5.631 1.673 1.00 96.62 92 LYS A C 1
ATOM 729 O O . LYS A 1 92 ? -20.972 -5.759 0.610 1.00 96.62 92 LYS A O 1
ATOM 734 N N . ILE A 1 93 ? -19.247 -6.255 1.944 1.00 95.75 93 ILE A N 1
ATOM 735 C CA . ILE A 1 93 ? -18.666 -7.265 1.048 1.00 95.75 93 ILE A CA 1
ATOM 736 C C . ILE A 1 93 ? -19.327 -8.635 1.265 1.00 95.75 93 ILE A C 1
ATOM 738 O O . ILE A 1 93 ? -19.358 -9.449 0.349 1.00 95.75 93 ILE A O 1
ATOM 742 N N . VAL A 1 94 ? -19.824 -8.904 2.477 1.00 94.75 94 VAL A N 1
ATOM 743 C CA . VAL A 1 94 ? -20.418 -10.200 2.852 1.00 94.75 94 VAL A CA 1
ATOM 744 C C . VAL A 1 94 ? -21.902 -10.301 2.483 1.00 94.75 94 VAL A C 1
ATOM 746 O O . VAL A 1 94 ? -22.375 -11.403 2.215 1.00 94.75 94 VAL A O 1
ATOM 749 N N . VAL A 1 95 ? -22.630 -9.181 2.514 1.00 83.94 95 VAL A N 1
ATOM 750 C CA . VAL A 1 95 ? -24.064 -9.090 2.179 1.00 83.94 95 VAL A CA 1
ATOM 751 C C . VAL A 1 95 ? -24.235 -8.713 0.717 1.00 83.94 95 VAL A C 1
ATOM 753 O O . VAL 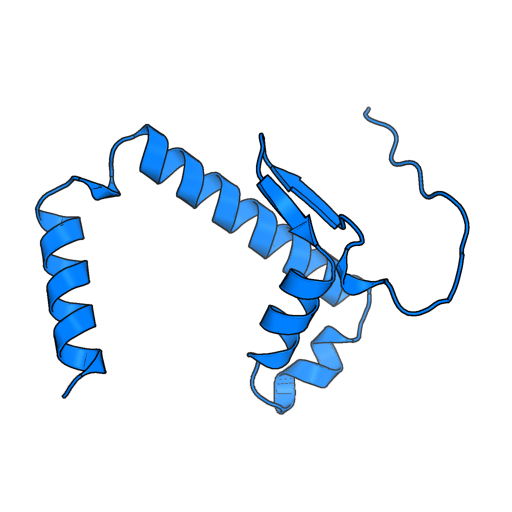A 1 95 ? -25.088 -9.343 0.057 1.00 83.94 95 VAL A O 1
#